Protein AF-A0A7C0YBV2-F1 (afdb_monomer_lite)

Foldseek 3Di:
DDDDDDDPVNVVVVVVVVVVVCVVVVVVVQVVVQLVLLVVQVVLQVQLLVLQLVVCVVPLQWGDQDSVSSPGDAPVVFAGWHWPDIGNFKTKIWHQATPPHPVQPGGWTWIKMWGQDPVPGIDIDIDIPHDPVNDDDD

Sequence (138 aa):
MAQKGFSLLELLIVVTIVGILAAVAIPAYSDFVTRTKLSEIFLLLDKAATAASEYHSIHESGFPSDIGLIQPAGTQRYGPIEVISANQREGSYGIRNLKNFPPPVLNRHLYIRITYDPATGYSKSWDTDLPHKFHPRE

Radius of gyration: 22.93 Å; chains: 1; bounding box: 42×19×88 Å

Structure (mmCIF, N/CA/C/O backbone):
data_AF-A0A7C0YBV2-F1
#
_entry.id   AF-A0A7C0YBV2-F1
#
loop_
_atom_site.group_PDB
_atom_site.id
_atom_site.type_symbol
_atom_site.label_atom_id
_atom_site.label_alt_id
_atom_site.label_comp_id
_atom_site.label_asym_id
_atom_site.label_entity_id
_atom_site.label_seq_id
_atom_site.pdbx_PDB_ins_code
_atom_site.Cartn_x
_atom_site.Cartn_y
_atom_site.Cartn_z
_atom_site.occupancy
_atom_site.B_iso_or_equiv
_atom_site.auth_seq_id
_atom_site.auth_comp_id
_atom_site.auth_asym_id
_atom_site.auth_atom_id
_atom_site.pdbx_PDB_model_num
ATOM 1 N N . MET A 1 1 ? -10.318 9.810 60.312 1.00 48.06 1 MET A N 1
ATOM 2 C CA . MET A 1 1 ? -11.208 10.331 59.249 1.00 48.06 1 MET A CA 1
ATOM 3 C C . MET A 1 1 ? -11.236 9.278 58.155 1.00 48.06 1 MET A C 1
ATOM 5 O O . MET A 1 1 ? -10.180 8.964 57.627 1.00 48.06 1 MET A O 1
ATOM 9 N N . ALA A 1 2 ? -12.375 8.621 57.929 1.00 60.41 2 ALA A N 1
ATOM 10 C CA . ALA A 1 2 ? -12.466 7.517 56.975 1.00 60.41 2 ALA A CA 1
ATOM 11 C C . ALA A 1 2 ? -12.484 8.065 55.541 1.00 60.41 2 ALA A C 1
ATOM 13 O O . ALA A 1 2 ? -13.342 8.880 55.201 1.00 60.41 2 ALA A O 1
ATOM 14 N N . GLN A 1 3 ? -11.528 7.636 54.717 1.00 70.81 3 GLN A N 1
ATOM 15 C CA . GLN A 1 3 ? -11.494 7.950 53.293 1.00 70.81 3 GLN A CA 1
ATOM 16 C C . GLN A 1 3 ? -12.683 7.265 52.612 1.00 70.81 3 GLN A C 1
ATOM 18 O O . GLN A 1 3 ? -12.822 6.043 52.675 1.00 70.81 3 GLN A O 1
ATOM 23 N N . LYS A 1 4 ? -13.562 8.054 51.989 1.00 72.06 4 LYS A N 1
ATOM 24 C CA . LYS A 1 4 ? -14.707 7.549 51.227 1.00 72.06 4 LYS A CA 1
ATOM 25 C C . LYS A 1 4 ? -14.160 6.828 49.986 1.00 72.06 4 LYS A C 1
ATOM 27 O O . LYS A 1 4 ? -13.577 7.466 49.115 1.00 72.06 4 LYS A O 1
ATOM 32 N N . GLY A 1 5 ? -14.258 5.500 49.969 1.00 77.50 5 GLY A N 1
ATOM 33 C CA . GLY A 1 5 ? -13.835 4.671 48.838 1.00 77.50 5 GLY A CA 1
ATOM 34 C C . GLY A 1 5 ? -14.773 4.812 47.636 1.00 77.50 5 GLY A C 1
ATOM 35 O O . GLY A 1 5 ? -15.926 5.212 47.789 1.00 77.50 5 GLY A O 1
ATOM 36 N N . PHE A 1 6 ? -14.263 4.481 46.451 1.00 80.25 6 PHE A N 1
ATOM 37 C CA . PHE A 1 6 ? -15.011 4.470 45.189 1.00 80.25 6 PHE A CA 1
ATOM 38 C C . PHE A 1 6 ? -16.119 3.400 45.218 1.00 80.25 6 PHE A C 1
ATOM 40 O O . PHE A 1 6 ? -15.888 2.293 45.711 1.00 80.25 6 PHE A O 1
ATOM 47 N N . SER A 1 7 ? -17.309 3.697 44.691 1.00 90.69 7 SER A N 1
ATOM 48 C CA . SER A 1 7 ? -18.407 2.727 44.604 1.00 90.69 7 SER A CA 1
ATOM 49 C C . SER A 1 7 ? -18.231 1.783 43.413 1.00 90.69 7 SER A C 1
ATOM 51 O O . SER A 1 7 ? -17.847 2.190 42.316 1.00 90.69 7 SER A O 1
ATOM 53 N N . LEU A 1 8 ? -18.603 0.512 43.590 1.00 90.75 8 LEU A N 1
ATOM 54 C CA . LEU A 1 8 ? -18.668 -0.459 42.489 1.00 90.75 8 LEU A CA 1
ATOM 55 C C . LEU A 1 8 ? -19.641 -0.016 41.388 1.00 90.75 8 LEU A C 1
ATOM 57 O O . LEU A 1 8 ? -19.397 -0.267 40.211 1.00 90.75 8 LEU A O 1
ATOM 61 N N . LEU A 1 9 ? -20.717 0.679 41.766 1.00 90.56 9 LEU A N 1
ATOM 62 C CA . LEU A 1 9 ? -21.690 1.222 40.819 1.00 90.56 9 LEU A CA 1
ATOM 63 C C . LEU A 1 9 ? -21.094 2.358 39.980 1.00 90.56 9 LEU A C 1
ATOM 65 O O . LEU A 1 9 ? -21.331 2.419 38.776 1.00 90.56 9 LEU A O 1
ATOM 69 N N . GLU A 1 10 ? -20.281 3.217 40.599 1.00 91.56 10 GLU A N 1
ATOM 70 C CA . GLU A 1 10 ? -19.580 4.298 39.898 1.00 91.56 10 GLU A CA 1
ATOM 71 C C . GLU A 1 10 ? -18.592 3.718 38.880 1.00 91.56 10 GLU A C 1
ATOM 73 O O . GLU A 1 10 ? -18.553 4.158 37.732 1.00 91.56 10 GLU A O 1
ATOM 78 N N . LEU A 1 11 ? -17.857 2.667 39.254 1.00 90.88 11 LEU A N 1
ATOM 79 C CA . LEU A 1 11 ? -16.914 2.012 38.348 1.00 90.88 11 LEU A CA 1
ATOM 80 C C . LEU A 1 11 ? -17.626 1.327 37.173 1.00 90.88 11 LEU A C 1
ATOM 82 O O . LEU A 1 11 ? -17.172 1.429 36.035 1.00 90.88 11 LEU A O 1
ATOM 86 N N . LEU A 1 12 ? -18.752 0.658 37.427 1.00 93.56 12 LEU A N 1
ATOM 87 C CA . LEU A 1 12 ? -19.485 -0.095 36.408 1.00 93.56 12 LEU A CA 1
ATOM 88 C C . LEU A 1 12 ? -20.043 0.813 35.305 1.00 93.56 12 LEU A C 1
ATOM 90 O O . LEU A 1 12 ? -19.943 0.480 34.122 1.00 93.56 12 LEU A O 1
ATOM 94 N N . ILE A 1 13 ? -20.576 1.981 35.671 1.00 94.25 13 ILE A N 1
ATOM 95 C CA . ILE A 1 13 ? -21.078 2.958 34.695 1.00 94.25 13 ILE A CA 1
ATOM 96 C C . ILE A 1 13 ? -19.919 3.517 33.861 1.00 94.25 13 ILE A C 1
ATOM 98 O O . ILE A 1 13 ? -20.020 3.573 32.635 1.00 94.25 13 ILE A O 1
ATOM 102 N N . VAL A 1 14 ? -18.794 3.864 34.495 1.00 95.12 14 VAL A N 1
ATOM 103 C CA . VAL A 1 14 ? -17.612 4.392 33.793 1.00 95.12 14 VAL A CA 1
ATOM 104 C C . VAL A 1 14 ? -17.064 3.375 32.793 1.00 95.12 14 VAL A C 1
ATOM 106 O O . VAL A 1 14 ? -16.865 3.713 31.627 1.00 95.12 14 VAL A O 1
ATOM 109 N N . VAL A 1 15 ? -16.878 2.119 33.208 1.00 95.06 15 VAL A N 1
ATOM 110 C CA . VAL A 1 15 ? -16.378 1.051 32.325 1.00 95.06 15 VAL A CA 1
ATOM 111 C C . VAL A 1 15 ? -17.336 0.805 31.160 1.00 95.06 15 VAL A C 1
ATOM 113 O O . VAL A 1 15 ? -16.885 0.607 30.034 1.00 95.06 15 VAL A O 1
ATOM 116 N N . THR A 1 16 ? -18.648 0.882 31.394 1.00 96.44 16 THR A N 1
ATOM 117 C CA . THR A 1 16 ? -19.656 0.702 30.339 1.00 96.44 16 THR A CA 1
ATOM 118 C C . THR A 1 16 ? -19.593 1.821 29.298 1.00 96.44 16 THR A C 1
ATOM 120 O O . THR A 1 16 ? -19.543 1.542 28.100 1.00 96.44 16 THR A O 1
ATOM 123 N N . ILE A 1 17 ? -19.542 3.085 29.731 1.00 96.75 17 ILE A N 1
ATOM 124 C CA . ILE A 1 17 ? -19.451 4.235 28.817 1.00 96.75 17 ILE A CA 1
ATOM 125 C C . ILE A 1 17 ? -18.146 4.174 28.012 1.00 96.75 17 ILE A C 1
ATOM 127 O O . ILE A 1 17 ? -18.170 4.312 26.789 1.00 96.75 17 ILE A O 1
ATOM 131 N N . VAL A 1 18 ? -17.014 3.907 28.674 1.00 96.38 18 VAL A N 1
ATOM 132 C CA . VAL A 1 18 ? -15.714 3.744 28.003 1.00 96.38 18 VAL A CA 1
ATOM 133 C C . VAL A 1 18 ? -15.746 2.568 27.023 1.00 96.38 18 VAL A C 1
ATOM 135 O O . VAL A 1 18 ? -15.210 2.691 25.925 1.00 96.38 18 VAL A O 1
ATOM 138 N N . GLY A 1 19 ? -16.417 1.466 27.367 1.00 96.12 19 GLY A N 1
ATOM 139 C CA . GLY A 1 19 ? -16.591 0.310 26.487 1.00 96.12 19 GLY A CA 1
ATOM 140 C C . GLY A 1 19 ? -17.311 0.651 25.179 1.00 96.12 19 GLY A C 1
ATOM 141 O O . GLY A 1 19 ? -16.831 0.289 24.105 1.00 96.12 19 GLY A O 1
ATOM 142 N N . ILE A 1 20 ? -18.416 1.405 25.248 1.00 95.94 20 ILE A N 1
ATOM 143 C CA . ILE A 1 20 ? -19.164 1.850 24.057 1.00 95.94 20 ILE A CA 1
ATOM 144 C C . ILE A 1 20 ? -18.306 2.788 23.198 1.00 95.94 20 ILE A C 1
ATOM 146 O O . ILE A 1 20 ? -18.216 2.607 21.982 1.00 95.94 20 ILE A O 1
ATOM 150 N N . LEU A 1 21 ? -17.643 3.769 23.821 1.00 96.81 21 LEU A N 1
ATOM 151 C CA . LEU A 1 21 ? -16.775 4.707 23.106 1.00 96.81 21 LEU A CA 1
ATOM 152 C C . LEU A 1 21 ? -15.607 3.985 22.421 1.00 96.81 21 LEU A C 1
ATOM 154 O O . LEU A 1 21 ? -15.318 4.253 21.256 1.00 96.81 21 LEU A O 1
ATOM 158 N N . ALA A 1 22 ? -14.967 3.037 23.109 1.00 95.31 22 ALA A N 1
ATOM 159 C CA . ALA A 1 22 ? -13.849 2.266 22.577 1.00 95.31 22 ALA A CA 1
ATOM 160 C C . ALA A 1 22 ? -14.252 1.416 21.362 1.00 95.31 22 ALA A C 1
ATOM 162 O O . ALA A 1 22 ? -13.497 1.355 20.390 1.00 95.31 22 ALA A O 1
ATOM 163 N N . ALA A 1 23 ? -15.449 0.818 21.374 1.00 94.81 23 ALA A N 1
ATOM 164 C CA . ALA A 1 23 ? -15.943 -0.004 20.269 1.00 94.81 23 ALA A CA 1
ATOM 165 C C . ALA A 1 23 ? -16.035 0.769 18.939 1.00 94.81 23 ALA A C 1
ATOM 167 O O . ALA A 1 23 ? -15.757 0.203 17.883 1.00 94.81 23 ALA A O 1
ATOM 168 N N . VAL A 1 24 ? -16.373 2.063 18.983 1.00 93.62 24 VAL A N 1
ATOM 169 C CA . VAL A 1 24 ? -16.437 2.929 17.791 1.00 93.62 24 VAL A CA 1
ATOM 170 C C . VAL A 1 24 ? -15.085 3.588 17.498 1.00 93.62 24 VAL A C 1
ATOM 172 O O . VAL A 1 24 ? -14.664 3.670 16.343 1.00 93.62 24 VAL A O 1
ATOM 175 N N . ALA A 1 25 ? -14.379 4.044 18.534 1.00 92.50 25 ALA A N 1
ATOM 176 C CA . ALA A 1 25 ? -13.140 4.800 18.383 1.00 92.50 25 ALA A CA 1
ATOM 177 C C . ALA A 1 25 ? -11.966 3.945 17.881 1.00 92.50 25 ALA A C 1
ATOM 179 O O . ALA A 1 25 ? -11.176 4.422 17.066 1.00 92.50 25 ALA A O 1
ATOM 180 N N . ILE A 1 26 ? -11.841 2.688 18.325 1.00 91.56 26 ILE A N 1
ATOM 181 C CA . ILE A 1 26 ? -10.699 1.827 17.972 1.00 91.56 26 ILE A CA 1
ATOM 182 C C . ILE A 1 26 ? -10.647 1.528 16.461 1.00 91.56 26 ILE A C 1
ATOM 184 O O . ILE A 1 26 ? -9.594 1.768 15.859 1.00 91.56 26 ILE A O 1
ATOM 188 N N . PRO A 1 27 ? -11.732 1.063 15.803 1.00 90.25 27 PRO A N 1
ATOM 189 C CA . PRO A 1 27 ? -11.725 0.851 14.355 1.00 90.25 27 PRO A CA 1
ATOM 190 C C . PRO A 1 27 ? -11.444 2.139 13.573 1.00 90.25 27 PRO A C 1
ATOM 192 O O . PRO A 1 27 ? -10.630 2.132 12.650 1.00 90.25 27 PRO A O 1
ATOM 195 N N . ALA A 1 28 ? -12.060 3.256 13.976 1.00 90.44 28 ALA A N 1
ATOM 196 C CA . ALA A 1 28 ? -11.891 4.545 13.307 1.00 90.44 28 ALA A CA 1
ATOM 197 C C . ALA A 1 28 ? -10.443 5.062 13.393 1.00 90.44 28 ALA A C 1
ATOM 199 O O . ALA A 1 28 ? -9.867 5.488 12.390 1.00 90.44 28 ALA A O 1
ATOM 200 N N . TYR A 1 29 ? -9.823 4.976 14.572 1.00 91.31 29 TYR A N 1
ATOM 201 C CA . TYR A 1 29 ? -8.425 5.358 14.765 1.00 91.31 29 TYR A CA 1
ATOM 202 C C . TYR A 1 29 ? -7.465 4.445 13.987 1.00 91.31 29 TYR A C 1
ATOM 204 O O . TYR A 1 29 ? -6.503 4.920 13.384 1.00 91.31 29 TYR A O 1
ATOM 212 N N . SER A 1 30 ? -7.743 3.138 13.942 1.00 91.75 30 SER A N 1
ATOM 213 C CA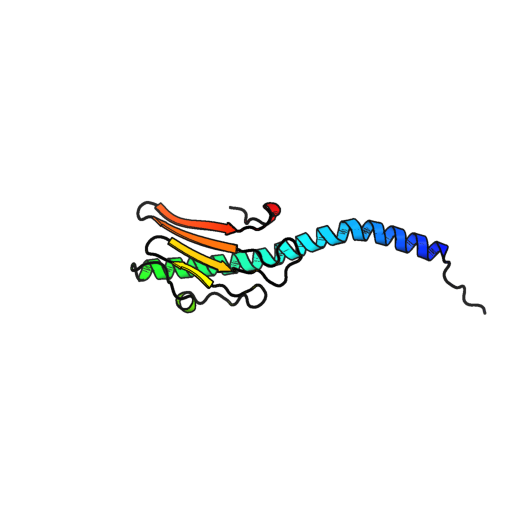 . SER A 1 30 ? -6.948 2.172 13.174 1.00 91.75 30 SER A CA 1
ATOM 214 C C . SER A 1 30 ? -6.947 2.482 11.672 1.00 91.75 30 SER A C 1
ATOM 216 O O . SER A 1 30 ? -5.891 2.477 11.028 1.00 91.75 30 SER A O 1
ATOM 218 N N . ASP A 1 31 ? -8.113 2.825 11.120 1.00 92.00 31 ASP A N 1
ATOM 219 C CA . ASP A 1 31 ? -8.249 3.249 9.727 1.00 92.00 31 ASP A CA 1
ATOM 220 C C . ASP A 1 31 ? -7.476 4.552 9.458 1.00 92.00 31 ASP A C 1
ATOM 222 O O . ASP A 1 31 ? -6.786 4.651 8.442 1.00 92.00 31 ASP A O 1
ATOM 226 N N . PHE A 1 32 ? -7.527 5.528 10.374 1.00 92.25 32 PHE A N 1
ATOM 227 C CA . PHE A 1 32 ? -6.759 6.774 10.259 1.00 92.25 32 PHE A CA 1
ATOM 228 C C . PHE A 1 32 ? -5.248 6.513 10.201 1.00 92.25 32 PHE A C 1
ATOM 230 O O . PHE A 1 32 ? -4.585 6.932 9.251 1.00 92.25 32 PHE A O 1
ATOM 237 N N . VAL A 1 33 ? -4.712 5.746 11.156 1.00 92.69 33 VAL A N 1
ATOM 238 C CA . VAL A 1 33 ? -3.284 5.384 11.195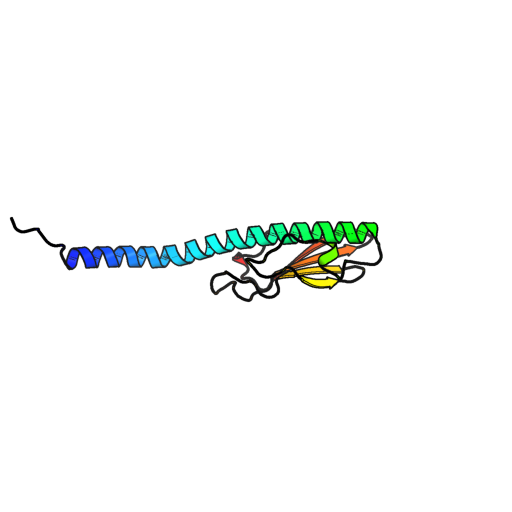 1.00 92.69 33 VAL A CA 1
ATOM 239 C C . VAL A 1 33 ? -2.865 4.636 9.927 1.00 92.69 33 VAL A C 1
ATOM 241 O O . VAL A 1 33 ? -1.771 4.859 9.406 1.00 92.69 33 VAL A O 1
ATOM 244 N N . THR A 1 34 ? -3.728 3.762 9.409 1.00 94.50 34 THR A N 1
ATOM 245 C CA . THR A 1 34 ? -3.478 3.026 8.164 1.00 94.50 34 THR A CA 1
ATOM 246 C C . THR A 1 34 ? -3.347 3.971 6.973 1.00 94.50 34 THR A C 1
ATOM 248 O O . THR A 1 34 ? -2.389 3.849 6.213 1.00 94.50 34 THR A O 1
ATOM 251 N N . ARG A 1 35 ? -4.245 4.956 6.839 1.00 93.19 35 ARG A N 1
ATOM 252 C CA . ARG A 1 35 ? -4.171 5.963 5.766 1.00 93.19 35 ARG A CA 1
ATOM 253 C C . ARG A 1 35 ? -2.886 6.773 5.836 1.00 93.19 35 ARG A C 1
ATOM 255 O O . ARG A 1 35 ? -2.224 6.910 4.817 1.00 93.19 35 ARG A O 1
ATOM 262 N N . THR A 1 36 ? -2.501 7.245 7.022 1.00 92.81 36 THR A N 1
ATOM 263 C CA . THR A 1 36 ? -1.261 8.015 7.199 1.00 92.81 36 THR A CA 1
ATOM 264 C C . THR A 1 36 ? -0.032 7.223 6.753 1.00 92.81 36 THR A C 1
ATOM 266 O O . THR A 1 36 ? 0.813 7.750 6.036 1.00 92.81 36 THR A O 1
ATOM 269 N N . LYS A 1 37 ? 0.049 5.942 7.133 1.00 93.12 37 LYS A N 1
ATOM 270 C CA . LYS A 1 37 ? 1.152 5.056 6.732 1.00 93.12 37 LYS A CA 1
ATOM 271 C C . LYS A 1 37 ? 1.158 4.779 5.228 1.00 93.12 37 LYS A C 1
ATOM 273 O O . LYS A 1 37 ? 2.214 4.812 4.611 1.00 93.12 37 LYS A O 1
ATOM 278 N N . LEU A 1 38 ? -0.005 4.524 4.625 1.00 93.31 38 LEU A N 1
ATOM 279 C CA . LEU A 1 38 ? -0.103 4.293 3.181 1.00 93.31 38 LEU A CA 1
ATOM 280 C C . LEU A 1 38 ? 0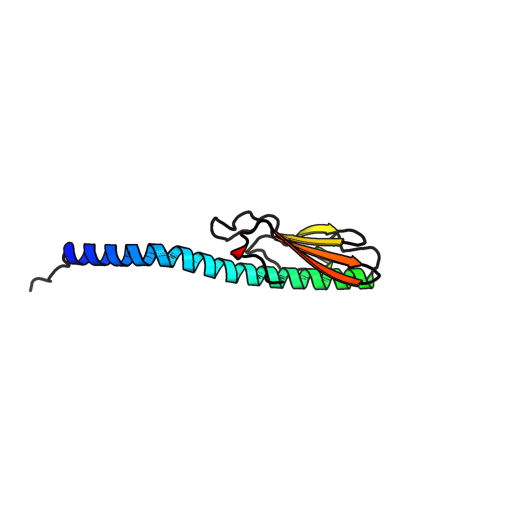.258 5.543 2.373 1.00 93.31 38 LEU A C 1
ATOM 282 O O . LEU A 1 38 ? 0.961 5.418 1.379 1.00 93.31 38 LEU A O 1
ATOM 286 N N . SER A 1 39 ? -0.130 6.741 2.820 1.00 92.56 39 SER A N 1
ATOM 287 C CA . SER A 1 39 ? 0.275 8.000 2.177 1.00 92.56 39 SER A CA 1
ATOM 288 C C . SER A 1 39 ? 1.794 8.176 2.123 1.00 92.56 39 SER A C 1
ATOM 290 O O . SER A 1 39 ? 2.314 8.670 1.126 1.00 92.56 39 SER A O 1
ATOM 292 N N . GLU A 1 40 ? 2.511 7.740 3.160 1.00 92.12 40 GLU A N 1
ATOM 293 C CA . GLU A 1 40 ? 3.977 7.731 3.161 1.00 92.12 40 GLU A CA 1
ATOM 294 C C . GLU A 1 40 ? 4.526 6.776 2.092 1.00 92.12 40 GLU A C 1
ATOM 296 O O . GLU A 1 40 ? 5.415 7.147 1.330 1.00 92.12 40 GLU A O 1
ATOM 301 N N . ILE A 1 41 ? 3.961 5.570 1.984 1.00 93.12 41 ILE A N 1
ATOM 302 C CA . ILE A 1 41 ? 4.386 4.580 0.986 1.00 93.12 41 ILE A CA 1
ATOM 303 C C . ILE A 1 41 ? 4.084 5.057 -0.433 1.00 93.12 41 ILE A C 1
ATOM 305 O O . ILE A 1 41 ? 4.957 4.952 -1.288 1.00 93.12 41 ILE A O 1
ATOM 309 N N . PHE A 1 42 ? 2.897 5.611 -0.689 1.00 92.56 42 PHE A N 1
ATOM 310 C CA . PHE A 1 42 ? 2.543 6.136 -2.008 1.00 92.56 42 PHE A CA 1
ATOM 311 C C . PHE A 1 42 ? 3.541 7.201 -2.461 1.00 92.56 42 PHE A C 1
ATOM 313 O O . PHE A 1 42 ? 4.066 7.103 -3.564 1.00 92.56 42 PHE A O 1
ATOM 320 N N . LEU A 1 43 ? 3.910 8.135 -1.578 1.00 92.00 43 LEU A N 1
ATOM 321 C CA . LEU A 1 43 ? 4.925 9.146 -1.878 1.00 92.00 43 LEU A CA 1
ATOM 322 C C . LEU A 1 43 ? 6.293 8.529 -2.216 1.00 92.00 43 LEU A C 1
ATOM 324 O O . LEU A 1 43 ? 7.004 9.025 -3.089 1.00 92.00 43 LEU A O 1
ATOM 328 N N . LEU A 1 44 ? 6.690 7.465 -1.517 1.00 92.31 44 LEU A N 1
ATOM 329 C CA . LEU A 1 44 ? 7.961 6.776 -1.760 1.00 92.31 44 LEU A CA 1
ATOM 330 C C . LEU A 1 44 ? 7.946 6.001 -3.084 1.00 92.31 44 LEU A C 1
ATOM 332 O O . LEU A 1 44 ? 8.929 6.039 -3.823 1.00 92.31 44 LEU A O 1
ATOM 336 N N . LEU A 1 45 ? 6.827 5.352 -3.410 1.00 93.00 45 LEU A N 1
ATOM 337 C CA . LEU A 1 45 ? 6.636 4.658 -4.682 1.00 93.00 45 LEU A CA 1
ATOM 338 C C . LEU A 1 45 ? 6.544 5.633 -5.856 1.00 93.00 45 LEU A C 1
ATOM 340 O O . LEU A 1 45 ? 7.122 5.361 -6.903 1.00 93.00 45 LEU A O 1
ATOM 344 N N . ASP A 1 46 ? 5.924 6.797 -5.677 1.00 93.31 46 ASP A N 1
ATOM 345 C CA . ASP A 1 46 ? 5.906 7.844 -6.698 1.00 93.31 46 ASP A CA 1
ATOM 346 C C . ASP A 1 46 ? 7.306 8.359 -7.020 1.00 93.31 46 ASP A C 1
ATOM 348 O O . ASP A 1 46 ? 7.638 8.546 -8.192 1.00 93.31 46 ASP A O 1
ATOM 352 N N . LYS A 1 47 ? 8.153 8.534 -5.999 1.00 92.81 47 LYS A N 1
ATOM 353 C CA . LYS A 1 47 ? 9.567 8.881 -6.191 1.00 92.81 47 LYS A CA 1
ATOM 354 C C . LYS A 1 47 ? 10.319 7.785 -6.941 1.00 92.81 47 LYS A C 1
ATOM 356 O O . LYS A 1 47 ? 11.053 8.097 -7.874 1.00 92.81 47 LYS A O 1
ATOM 361 N N . ALA A 1 48 ? 10.108 6.521 -6.570 1.00 93.50 48 ALA A N 1
ATOM 362 C CA . ALA A 1 48 ? 10.705 5.384 -7.268 1.00 93.50 48 ALA A CA 1
ATOM 363 C C . ALA A 1 48 ? 10.259 5.328 -8.739 1.00 93.50 48 ALA A C 1
ATOM 365 O O . ALA A 1 48 ? 11.077 5.099 -9.624 1.00 93.50 48 ALA A O 1
ATOM 366 N N . ALA A 1 49 ? 8.981 5.602 -9.009 1.00 93.62 49 ALA A N 1
ATOM 367 C CA . ALA A 1 49 ? 8.438 5.635 -10.359 1.00 93.62 49 ALA A CA 1
ATOM 368 C C . ALA A 1 49 ? 9.019 6.769 -11.205 1.00 93.62 49 ALA A C 1
ATOM 370 O O . ALA A 1 49 ? 9.345 6.555 -12.370 1.00 93.62 49 ALA A O 1
ATOM 371 N N . THR A 1 50 ? 9.185 7.957 -10.621 1.00 94.31 50 THR A N 1
ATOM 372 C CA . THR A 1 50 ? 9.850 9.077 -11.294 1.00 94.31 50 THR A CA 1
ATOM 373 C C . THR A 1 50 ? 11.302 8.726 -11.624 1.00 94.31 50 THR A C 1
ATOM 375 O O . THR A 1 50 ? 11.683 8.806 -12.790 1.00 94.31 50 THR A O 1
ATOM 378 N N . ALA A 1 51 ? 12.075 8.212 -10.662 1.00 94.06 51 ALA A N 1
ATOM 379 C CA . ALA A 1 51 ? 13.457 7.783 -10.896 1.00 94.06 51 ALA A CA 1
ATOM 380 C C . ALA A 1 51 ? 13.564 6.676 -11.964 1.00 94.06 51 ALA A C 1
ATOM 382 O O . ALA A 1 51 ? 14.453 6.706 -12.813 1.00 94.06 51 ALA A O 1
ATOM 383 N N . ALA A 1 52 ? 12.628 5.721 -11.978 1.00 94.88 52 ALA A N 1
ATOM 384 C CA . ALA A 1 52 ? 12.573 4.683 -13.004 1.00 94.88 52 ALA A CA 1
ATOM 385 C C . ALA A 1 52 ? 12.260 5.250 -14.400 1.00 94.88 52 ALA A C 1
ATOM 387 O O . ALA A 1 52 ? 12.864 4.818 -15.381 1.00 94.88 52 ALA A O 1
ATOM 388 N N . SER A 1 53 ? 11.356 6.232 -14.499 1.00 94.75 53 SER A N 1
ATOM 389 C CA . SER A 1 53 ? 11.043 6.904 -15.769 1.00 94.75 53 SER A CA 1
ATOM 390 C C . SER A 1 53 ? 12.199 7.765 -16.287 1.00 94.75 53 SER A C 1
ATOM 392 O O . SER A 1 53 ? 12.464 7.786 -17.489 1.00 94.75 53 SER A O 1
ATOM 394 N N . GLU A 1 54 ? 12.938 8.424 -15.393 1.00 93.56 54 GLU A N 1
ATOM 395 C CA . GLU A 1 54 ? 14.154 9.165 -15.737 1.00 93.56 54 GLU A CA 1
ATOM 396 C C . GLU A 1 54 ? 15.233 8.211 -16.254 1.00 93.56 54 GLU A C 1
ATOM 398 O O . GLU A 1 54 ? 15.788 8.434 -17.329 1.00 93.56 54 GLU A O 1
ATOM 403 N N . TYR A 1 55 ? 15.468 7.099 -15.547 1.00 94.56 55 TYR A N 1
ATOM 404 C CA . TYR A 1 55 ? 16.409 6.068 -15.982 1.00 94.56 55 TYR A CA 1
ATOM 405 C C . TYR A 1 55 ? 16.068 5.546 -17.381 1.00 94.56 55 TYR A C 1
ATOM 407 O O . TYR A 1 55 ? 16.948 5.494 -18.244 1.00 94.56 55 TYR A O 1
ATOM 415 N N . HIS A 1 56 ? 14.797 5.194 -17.608 1.00 95.19 56 HIS A N 1
ATOM 416 C CA . HIS A 1 56 ? 14.314 4.704 -18.897 1.00 95.19 56 HIS A CA 1
ATOM 417 C C . HIS A 1 56 ? 14.539 5.734 -20.014 1.00 95.19 56 HIS A C 1
ATOM 419 O O . HIS A 1 56 ? 15.031 5.379 -21.082 1.00 95.19 56 HIS A O 1
ATOM 425 N N . SER A 1 57 ? 14.253 7.014 -19.747 1.00 92.75 57 SER A N 1
ATOM 426 C CA . SER A 1 57 ? 14.416 8.106 -20.720 1.00 92.75 57 SER A CA 1
ATOM 427 C C . SER A 1 57 ? 15.871 8.348 -21.131 1.00 92.75 57 SER A C 1
ATOM 429 O O . SER A 1 57 ? 16.112 8.867 -22.212 1.00 92.75 57 SER A O 1
ATOM 431 N N . ILE A 1 58 ? 16.837 8.016 -20.268 1.00 92.62 58 ILE A N 1
ATOM 432 C CA . ILE A 1 58 ? 18.268 8.225 -20.534 1.00 92.62 58 ILE A CA 1
ATOM 433 C C . ILE A 1 58 ? 18.891 7.020 -21.249 1.00 92.62 58 ILE A C 1
ATOM 435 O O . ILE A 1 58 ? 19.768 7.198 -22.090 1.00 92.62 58 ILE A O 1
ATOM 439 N N . HIS A 1 59 ? 18.485 5.797 -20.893 1.00 89.38 59 HIS A N 1
ATOM 440 C CA . HIS A 1 59 ? 19.160 4.579 -21.353 1.00 89.38 59 HIS A CA 1
ATOM 441 C C . HIS A 1 59 ? 18.455 3.879 -22.516 1.00 89.38 59 HIS A C 1
ATOM 443 O O . HIS A 1 59 ? 19.118 3.127 -23.226 1.00 89.38 59 HIS A O 1
ATOM 449 N N . GLU A 1 60 ? 17.139 4.066 -22.680 1.00 81.88 60 GLU A N 1
ATOM 450 C CA . GLU A 1 60 ? 16.286 3.478 -23.735 1.00 81.88 60 GLU A CA 1
ATOM 451 C C . GLU A 1 60 ? 16.344 1.936 -23.876 1.00 81.88 60 GLU A C 1
ATOM 453 O O . GLU A 1 60 ? 15.647 1.346 -24.698 1.00 81.88 60 GLU A O 1
ATOM 458 N N . SER A 1 61 ? 17.132 1.245 -23.047 1.00 85.06 61 SER A N 1
ATOM 459 C CA . SER A 1 61 ? 17.279 -0.215 -23.013 1.00 85.06 61 SER A CA 1
ATOM 460 C C . SER A 1 61 ? 16.157 -0.910 -22.235 1.00 85.06 61 SER A C 1
ATOM 462 O O . SER A 1 61 ? 16.022 -2.135 -22.297 1.00 85.06 61 SER A O 1
ATOM 464 N N . GLY A 1 62 ? 15.338 -0.122 -21.538 1.00 91.38 62 GLY A N 1
ATOM 465 C CA . GLY A 1 62 ? 14.182 -0.545 -20.767 1.00 91.38 62 GLY A CA 1
ATOM 466 C C . GLY A 1 62 ? 14.198 -0.037 -19.333 1.00 91.38 62 GLY A C 1
ATOM 467 O O . GLY A 1 62 ? 15.088 0.700 -18.905 1.00 91.38 62 GLY A O 1
ATOM 468 N N . PHE A 1 63 ? 13.151 -0.391 -18.595 1.00 95.62 63 PHE A N 1
ATOM 469 C CA . PHE A 1 63 ? 13.023 -0.025 -17.194 1.00 95.62 63 PHE A CA 1
ATOM 470 C C . PHE A 1 63 ? 14.092 -0.746 -16.357 1.00 95.62 63 PHE A C 1
ATOM 472 O O . PHE A 1 63 ? 14.444 -1.891 -16.657 1.00 95.62 63 PHE A O 1
ATOM 479 N N . PRO A 1 64 ? 14.615 -0.106 -15.297 1.00 94.94 64 PRO A N 1
ATOM 480 C CA . PRO A 1 64 ? 15.684 -0.684 -14.496 1.00 94.94 64 PRO A CA 1
ATOM 481 C C . PRO A 1 64 ? 15.205 -1.954 -13.785 1.00 94.94 64 PRO A C 1
ATOM 483 O O . PRO A 1 64 ? 14.224 -1.930 -13.036 1.00 94.94 64 PRO A O 1
ATOM 486 N N . SER A 1 65 ? 15.919 -3.060 -14.010 1.00 93.81 65 SER A N 1
ATOM 487 C CA . SER A 1 65 ? 15.674 -4.357 -13.364 1.00 93.81 65 SER A CA 1
ATOM 488 C C . SER A 1 65 ? 16.409 -4.525 -12.032 1.00 93.81 65 SER A C 1
ATOM 490 O O . SER A 1 65 ? 16.130 -5.465 -11.292 1.00 93.81 65 SER A O 1
ATOM 492 N N . ASP A 1 66 ? 17.343 -3.624 -11.725 1.00 92.00 66 ASP A N 1
ATOM 493 C CA . ASP A 1 66 ? 18.025 -3.536 -10.437 1.00 92.00 66 ASP A CA 1
ATOM 494 C C . ASP A 1 66 ? 17.493 -2.328 -9.656 1.00 92.00 66 ASP A C 1
ATOM 496 O O . ASP A 1 66 ? 17.509 -1.192 -10.137 1.00 92.00 66 ASP A O 1
ATOM 500 N N . ILE A 1 67 ? 17.034 -2.578 -8.428 1.00 90.25 67 ILE A N 1
ATOM 501 C CA . ILE A 1 67 ? 16.495 -1.545 -7.544 1.00 90.25 67 ILE A CA 1
ATOM 502 C C . ILE A 1 67 ? 17.555 -0.512 -7.135 1.00 90.25 67 ILE A C 1
ATOM 504 O O . ILE A 1 67 ? 17.221 0.643 -6.865 1.00 90.25 67 ILE A O 1
ATOM 508 N N . GLY A 1 68 ? 18.836 -0.896 -7.133 1.00 89.81 68 GLY A N 1
ATOM 509 C CA . GLY A 1 68 ? 19.948 -0.003 -6.814 1.00 89.81 68 GLY A CA 1
ATOM 510 C C . GLY A 1 68 ? 20.086 1.169 -7.787 1.00 89.81 68 GLY A C 1
ATOM 511 O O . GLY A 1 68 ? 20.621 2.209 -7.412 1.00 89.81 68 GLY A O 1
ATOM 512 N N . LEU A 1 69 ? 19.552 1.045 -9.006 1.00 89.00 69 LEU A N 1
ATOM 513 C CA . LEU A 1 69 ? 19.636 2.078 -10.042 1.00 89.00 69 LEU A CA 1
ATOM 514 C C . LEU A 1 69 ? 18.638 3.224 -9.841 1.00 89.00 69 LEU A C 1
ATOM 516 O O . LEU A 1 69 ? 18.885 4.327 -10.319 1.00 89.00 69 LEU A O 1
ATOM 520 N N . ILE A 1 70 ? 17.542 2.984 -9.114 1.00 88.12 70 ILE A N 1
ATOM 521 C CA . ILE A 1 70 ? 16.520 4.004 -8.815 1.00 88.12 70 ILE A CA 1
ATOM 522 C C . ILE A 1 70 ? 16.576 4.503 -7.367 1.00 88.12 70 ILE A C 1
ATOM 524 O O . ILE A 1 70 ? 15.822 5.405 -7.011 1.00 88.12 70 ILE A O 1
ATOM 528 N N . GLN A 1 71 ? 17.464 3.922 -6.546 1.00 84.38 71 GLN A N 1
ATOM 529 C CA . GLN A 1 71 ? 17.761 4.304 -5.155 1.00 84.38 71 GLN A CA 1
ATOM 530 C C . GLN A 1 71 ? 16.517 4.753 -4.368 1.00 84.38 71 GLN A C 1
ATOM 532 O O . GLN A 1 71 ? 16.462 5.882 -3.866 1.00 84.38 71 GLN A O 1
ATOM 537 N N . PRO A 1 72 ? 15.481 3.902 -4.263 1.00 77.75 72 PRO A N 1
ATOM 538 C CA . PRO A 1 72 ? 14.259 4.309 -3.601 1.00 77.75 72 PRO A CA 1
ATOM 539 C C . PRO A 1 72 ? 14.556 4.537 -2.117 1.00 77.75 72 PRO A C 1
ATOM 541 O O . PRO A 1 72 ? 15.267 3.758 -1.476 1.00 77.75 72 PRO A O 1
ATOM 544 N N . ALA A 1 73 ? 14.010 5.614 -1.553 1.00 74.75 73 ALA A N 1
ATOM 545 C CA . ALA A 1 73 ? 14.158 5.878 -0.129 1.00 74.75 73 ALA A CA 1
ATOM 546 C C . ALA A 1 73 ? 13.610 4.688 0.683 1.00 74.75 73 ALA A C 1
ATOM 548 O O . ALA A 1 73 ? 12.523 4.172 0.417 1.00 74.75 73 ALA A O 1
ATOM 549 N N . GLY A 1 74 ? 14.404 4.223 1.651 1.00 67.81 74 GLY A N 1
ATOM 550 C CA . GLY A 1 74 ? 14.163 2.962 2.341 1.00 67.81 74 GLY A CA 1
ATOM 551 C C . GLY A 1 74 ? 12.850 2.940 3.122 1.00 67.81 74 GLY A C 1
ATOM 552 O O . GLY A 1 74 ? 12.631 3.727 4.036 1.00 67.81 74 GLY A O 1
ATOM 553 N N . THR A 1 75 ? 12.016 1.951 2.832 1.00 67.56 75 THR A N 1
ATOM 554 C CA . THR A 1 75 ? 10.749 1.657 3.513 1.00 67.56 75 THR A CA 1
ATOM 555 C C . THR A 1 75 ? 10.917 0.565 4.572 1.00 67.56 75 THR A C 1
ATOM 557 O O . THR A 1 75 ? 10.018 -0.249 4.768 1.00 67.56 75 THR A O 1
ATOM 560 N N . GLN A 1 76 ? 12.052 0.497 5.284 1.00 77.44 76 GLN A N 1
ATOM 561 C CA . GLN A 1 76 ? 12.334 -0.598 6.241 1.00 77.44 76 GLN A CA 1
ATOM 562 C C . GLN A 1 76 ? 11.203 -0.808 7.266 1.00 77.44 76 GLN A C 1
ATOM 564 O O . GLN A 1 76 ? 10.962 -1.923 7.724 1.00 77.44 76 GLN A O 1
ATOM 569 N N . ARG A 1 77 ? 10.456 0.261 7.564 1.00 88.06 77 ARG A N 1
ATOM 570 C CA . ARG A 1 77 ? 9.259 0.236 8.404 1.00 88.06 77 ARG A CA 1
ATOM 571 C C . ARG A 1 77 ? 8.079 -0.533 7.797 1.00 88.06 77 ARG A C 1
ATOM 573 O O . ARG A 1 77 ? 7.321 -1.121 8.555 1.00 88.06 77 ARG A O 1
ATOM 580 N N . TYR A 1 78 ? 7.894 -0.534 6.482 1.00 91.69 78 TYR A N 1
ATOM 581 C CA . TYR A 1 78 ? 6.727 -1.121 5.812 1.00 91.69 78 TYR A CA 1
ATOM 582 C C . TYR A 1 78 ? 7.060 -2.338 4.942 1.00 91.69 78 TYR A C 1
ATOM 584 O O . TYR A 1 78 ? 6.147 -3.022 4.497 1.00 91.69 78 TYR A O 1
ATOM 592 N N . GLY A 1 79 ? 8.343 -2.652 4.763 1.00 91.06 79 GLY A N 1
ATOM 593 C CA . GLY A 1 79 ? 8.847 -3.695 3.863 1.00 91.06 79 GLY A CA 1
ATOM 594 C C . GLY A 1 79 ? 9.646 -3.066 2.720 1.00 91.06 79 GLY A C 1
ATOM 595 O O . GLY A 1 79 ? 9.338 -1.939 2.356 1.00 91.06 79 GLY A O 1
ATOM 596 N N . PRO A 1 80 ? 10.689 -3.723 2.186 1.00 91.25 80 PRO A N 1
ATOM 597 C CA . PRO A 1 80 ? 11.551 -3.135 1.160 1.00 91.25 80 PRO A CA 1
ATOM 598 C C . PRO A 1 80 ? 10.780 -2.856 -0.136 1.00 91.25 80 PRO A C 1
ATOM 600 O O . PRO A 1 80 ? 9.875 -3.609 -0.495 1.00 91.25 80 PRO A O 1
ATOM 603 N N . ILE A 1 81 ? 11.155 -1.779 -0.830 1.00 91.69 81 ILE A N 1
ATOM 604 C CA . ILE A 1 81 ? 10.756 -1.571 -2.223 1.00 91.69 81 ILE A CA 1
ATOM 605 C C . ILE A 1 81 ? 11.629 -2.483 -3.082 1.00 91.69 81 ILE A C 1
ATOM 607 O O . ILE A 1 81 ? 12.853 -2.469 -2.967 1.00 91.69 81 ILE A O 1
ATOM 611 N N . GLU A 1 82 ? 10.988 -3.271 -3.931 1.00 92.00 82 GLU A N 1
ATOM 612 C CA . GLU A 1 82 ? 11.613 -4.261 -4.797 1.00 92.00 82 GLU A CA 1
ATOM 613 C C . GLU A 1 82 ? 11.170 -4.052 -6.246 1.00 92.00 82 GLU A C 1
ATOM 615 O O . GLU A 1 82 ? 10.112 -3.474 -6.518 1.00 92.00 82 GLU A O 1
ATOM 620 N N . VAL A 1 83 ? 11.966 -4.572 -7.181 1.00 94.56 83 VAL A N 1
ATOM 621 C CA . VAL A 1 83 ? 11.539 -4.715 -8.574 1.00 94.56 83 VAL A CA 1
ATOM 622 C C . VAL A 1 83 ? 10.595 -5.913 -8.665 1.00 94.56 83 VAL A C 1
ATOM 624 O O . VAL A 1 83 ? 10.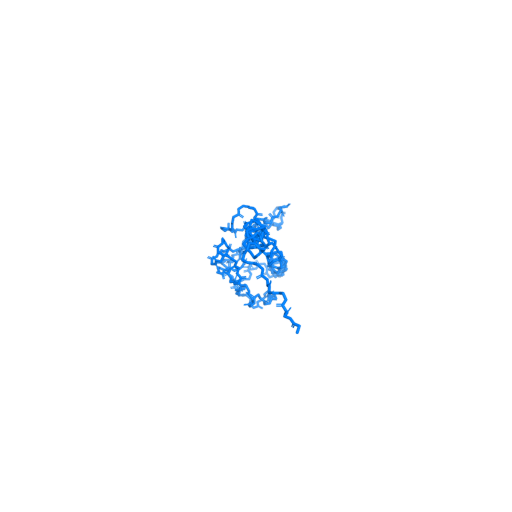941 -7.034 -8.283 1.00 94.56 83 VAL A O 1
ATOM 627 N N . ILE A 1 84 ? 9.381 -5.672 -9.152 1.00 95.00 84 ILE A N 1
ATOM 628 C CA . ILE A 1 84 ? 8.372 -6.712 -9.370 1.00 95.00 84 ILE A CA 1
ATOM 629 C C . ILE A 1 84 ? 8.505 -7.280 -10.776 1.00 95.00 84 ILE A C 1
ATOM 631 O O . ILE A 1 84 ? 8.541 -8.498 -10.942 1.00 95.00 84 ILE A O 1
ATOM 635 N N . SER A 1 85 ? 8.605 -6.393 -11.764 1.00 95.19 85 SER A N 1
ATOM 636 C CA . SER A 1 85 ? 8.879 -6.717 -13.161 1.00 95.19 85 SER A CA 1
ATOM 637 C C . SER A 1 85 ? 9.459 -5.486 -13.850 1.00 95.19 85 SER A C 1
ATOM 639 O O . SER A 1 85 ? 9.067 -4.370 -13.525 1.00 95.19 85 SER A O 1
ATOM 641 N N . ALA A 1 86 ? 10.384 -5.669 -14.784 1.00 95.81 86 ALA A N 1
ATOM 642 C CA . ALA A 1 86 ? 10.936 -4.584 -15.583 1.00 95.81 86 ALA A CA 1
ATOM 643 C C . ALA A 1 86 ? 11.236 -5.097 -16.993 1.00 95.81 86 ALA A C 1
ATOM 645 O O . ALA A 1 86 ? 11.853 -6.148 -17.164 1.00 95.81 86 ALA A O 1
ATOM 646 N N . ASN A 1 87 ? 10.761 -4.371 -17.997 1.00 94.62 87 ASN A N 1
ATOM 647 C CA . ASN A 1 87 ? 10.989 -4.644 -19.409 1.00 94.62 87 ASN A CA 1
ATOM 648 C C . ASN A 1 87 ? 11.120 -3.318 -20.185 1.00 94.62 87 ASN A C 1
ATOM 650 O O . ASN A 1 87 ? 11.222 -2.250 -19.590 1.00 94.62 87 ASN A O 1
ATOM 654 N N . GLN A 1 88 ? 11.142 -3.367 -21.518 1.00 92.69 88 GLN A N 1
ATOM 655 C CA . GLN A 1 88 ? 11.324 -2.174 -22.355 1.00 92.69 88 GLN A CA 1
ATOM 656 C C . GLN A 1 88 ? 10.159 -1.179 -22.341 1.00 92.69 88 GLN A C 1
ATOM 658 O O . GLN A 1 88 ? 10.350 -0.025 -22.686 1.00 92.69 88 GLN A O 1
ATOM 663 N N . ARG A 1 89 ? 8.945 -1.615 -22.004 1.00 93.00 89 ARG A N 1
ATOM 664 C CA . ARG A 1 89 ? 7.740 -0.774 -22.025 1.00 93.00 89 ARG A CA 1
ATOM 665 C C . ARG A 1 89 ? 7.085 -0.636 -20.666 1.00 93.00 89 ARG A C 1
ATOM 667 O O . ARG A 1 89 ? 6.284 0.268 -20.491 1.00 93.00 89 ARG A O 1
ATOM 674 N N . GLU A 1 90 ? 7.404 -1.497 -19.709 1.00 95.31 90 GLU A N 1
ATOM 675 C CA . GLU A 1 90 ? 6.782 -1.497 -18.392 1.00 95.31 90 GLU A CA 1
ATOM 676 C C . GLU A 1 90 ? 7.802 -1.744 -17.282 1.00 95.31 90 GLU A C 1
ATOM 678 O O . GLU A 1 90 ? 8.640 -2.643 -17.372 1.00 95.31 90 GLU A O 1
ATOM 683 N N . GLY A 1 91 ? 7.685 -0.974 -16.204 1.00 96.12 91 GLY A N 1
ATOM 684 C CA . GLY A 1 91 ? 8.403 -1.170 -14.951 1.00 96.12 91 GLY A CA 1
ATOM 685 C C . GLY A 1 91 ? 7.421 -1.195 -13.789 1.00 96.12 91 GLY A C 1
ATOM 686 O O . GLY A 1 91 ? 6.586 -0.306 -13.658 1.00 96.12 91 GLY A O 1
ATOM 687 N N . SER A 1 92 ? 7.497 -2.208 -12.936 1.00 95.62 92 SER A N 1
ATOM 688 C CA . SER A 1 92 ? 6.668 -2.347 -11.745 1.00 95.62 92 SER A CA 1
ATOM 689 C C . SER A 1 92 ? 7.541 -2.484 -10.508 1.00 95.62 92 SER A C 1
ATOM 691 O O . SER A 1 92 ? 8.397 -3.368 -10.427 1.00 95.62 92 SER A O 1
ATOM 693 N N . TYR A 1 93 ? 7.301 -1.604 -9.540 1.00 94.75 93 TYR A N 1
ATOM 694 C CA . TYR A 1 93 ? 8.094 -1.466 -8.325 1.00 94.75 93 TYR A CA 1
ATOM 695 C C . TYR A 1 93 ? 7.174 -1.394 -7.117 1.00 94.75 93 TYR A C 1
ATOM 697 O O . TYR A 1 93 ? 6.122 -0.758 -7.168 1.00 94.75 93 TYR A O 1
ATOM 705 N N . GLY A 1 94 ? 7.566 -2.005 -6.006 1.00 94.31 94 GLY A N 1
ATOM 706 C CA . GLY A 1 94 ? 6.854 -1.792 -4.754 1.00 94.31 94 GLY A CA 1
ATOM 707 C C . GLY A 1 94 ? 7.110 -2.829 -3.685 1.00 94.31 94 GLY A C 1
ATOM 708 O O . GLY A 1 94 ? 8.156 -3.467 -3.665 1.00 94.31 94 GLY A O 1
ATOM 709 N N . ILE A 1 95 ? 6.161 -2.953 -2.761 1.00 94.06 95 ILE A N 1
ATOM 710 C CA . ILE A 1 95 ? 6.307 -3.758 -1.549 1.00 94.06 95 ILE A CA 1
ATOM 711 C C . ILE A 1 95 ? 5.413 -4.990 -1.666 1.00 94.06 95 ILE A C 1
ATOM 713 O O . ILE A 1 95 ? 4.194 -4.871 -1.785 1.00 94.06 95 ILE A O 1
ATOM 717 N N . ARG A 1 96 ? 6.007 -6.190 -1.615 1.00 92.44 96 ARG A N 1
ATOM 718 C CA . ARG A 1 96 ? 5.253 -7.456 -1.714 1.00 92.44 96 ARG A CA 1
ATOM 719 C C . ARG A 1 96 ? 4.500 -7.815 -0.443 1.00 92.44 96 ARG A C 1
ATOM 721 O O . ARG A 1 96 ? 3.414 -8.363 -0.520 1.00 92.44 96 ARG A O 1
ATOM 728 N N . ASN A 1 97 ? 5.104 -7.535 0.708 1.00 93.69 97 ASN A N 1
ATOM 729 C CA . ASN A 1 97 ? 4.565 -7.893 2.012 1.00 93.69 97 ASN A CA 1
ATOM 730 C C . ASN A 1 97 ? 4.606 -6.672 2.922 1.00 93.69 97 ASN A C 1
ATOM 732 O O . ASN A 1 97 ? 5.627 -6.407 3.565 1.00 93.69 97 ASN A O 1
ATOM 736 N N . LEU A 1 98 ? 3.499 -5.932 2.965 1.00 93.44 98 LEU A N 1
ATOM 737 C CA . LEU A 1 98 ? 3.354 -4.777 3.840 1.00 93.44 98 LEU A CA 1
ATOM 738 C C . LEU A 1 98 ? 3.442 -5.198 5.313 1.00 93.44 98 LEU A C 1
ATOM 740 O O . LEU A 1 98 ? 2.713 -6.076 5.776 1.00 93.44 98 LEU A O 1
ATOM 744 N N . LYS A 1 99 ? 4.329 -4.543 6.063 1.00 93.38 99 LYS A N 1
ATOM 745 C CA . LYS A 1 99 ? 4.577 -4.764 7.497 1.00 93.38 99 LYS A CA 1
ATOM 746 C C . LYS A 1 99 ? 4.145 -3.558 8.323 1.00 93.38 99 LYS A C 1
ATOM 748 O O . LYS A 1 99 ? 4.014 -2.452 7.811 1.00 93.38 99 LYS A O 1
ATOM 753 N N . ASN A 1 100 ? 3.970 -3.760 9.629 1.00 92.69 100 ASN A N 1
ATOM 754 C CA . ASN A 1 100 ? 3.597 -2.708 10.584 1.00 92.69 100 ASN A CA 1
ATOM 755 C C . ASN A 1 100 ? 2.230 -2.055 10.308 1.00 92.69 100 ASN A C 1
ATOM 757 O O . ASN A 1 100 ? 2.027 -0.868 10.586 1.00 92.69 100 ASN A O 1
ATOM 761 N N . PHE A 1 101 ? 1.268 -2.846 9.834 1.00 92.81 101 PHE A N 1
ATOM 762 C CA . PHE A 1 101 ? -0.126 -2.457 9.626 1.00 92.81 101 PHE A CA 1
ATOM 763 C C . PHE A 1 101 ? -1.086 -3.282 10.491 1.00 92.81 101 PHE A C 1
ATOM 765 O O . PHE A 1 101 ? -0.740 -4.395 10.891 1.00 92.81 101 PHE A O 1
ATOM 772 N N . PRO A 1 102 ? -2.293 -2.764 10.786 1.00 89.69 102 PRO A N 1
ATOM 773 C CA . PRO A 1 102 ? -3.342 -3.570 11.391 1.00 89.69 102 PRO A CA 1
ATOM 774 C C . PRO A 1 102 ? -3.844 -4.676 10.429 1.00 89.69 102 PRO A C 1
ATOM 776 O O . PRO A 1 102 ? -3.624 -4.590 9.214 1.00 89.69 102 PRO A O 1
ATOM 779 N N . PRO A 1 103 ? -4.568 -5.691 10.946 1.00 82.25 103 PRO A N 1
ATOM 780 C CA . PRO A 1 103 ? -4.935 -6.912 10.217 1.00 82.25 103 PRO A CA 1
ATOM 781 C C . PRO A 1 103 ? -5.717 -6.830 8.885 1.00 82.25 103 PRO A C 1
ATOM 783 O O . PRO A 1 103 ? -5.740 -7.856 8.213 1.00 82.25 103 PRO A O 1
ATOM 786 N N . PRO A 1 104 ? -6.311 -5.714 8.404 1.00 84.88 104 PRO A N 1
ATOM 787 C CA . PRO A 1 104 ? -6.791 -5.687 7.015 1.00 84.88 104 PRO A CA 1
ATOM 788 C C . PRO A 1 104 ? -5.699 -5.403 5.967 1.00 84.88 104 PRO A C 1
ATOM 790 O O . PRO A 1 104 ? -5.921 -5.676 4.791 1.00 84.88 104 PRO A O 1
ATOM 793 N N . VAL A 1 105 ? -4.546 -4.847 6.359 1.00 92.19 105 VAL A N 1
ATOM 794 C CA . VAL A 1 105 ? -3.493 -4.375 5.430 1.00 92.19 105 VAL A CA 1
ATOM 795 C C . VAL A 1 105 ? -2.169 -5.133 5.584 1.00 92.19 105 VAL A C 1
ATOM 797 O O . VAL A 1 105 ? -1.315 -5.106 4.703 1.00 92.19 105 VAL A O 1
ATOM 800 N N . LEU A 1 106 ? -1.980 -5.841 6.694 1.00 90.94 106 LEU A N 1
ATOM 801 C CA . LEU A 1 106 ? -0.778 -6.637 6.918 1.00 90.94 106 LEU A CA 1
ATOM 802 C C . LEU A 1 106 ? -0.633 -7.756 5.869 1.00 90.94 106 LEU A C 1
ATOM 804 O O . LEU A 1 106 ? -1.604 -8.446 5.567 1.00 90.94 1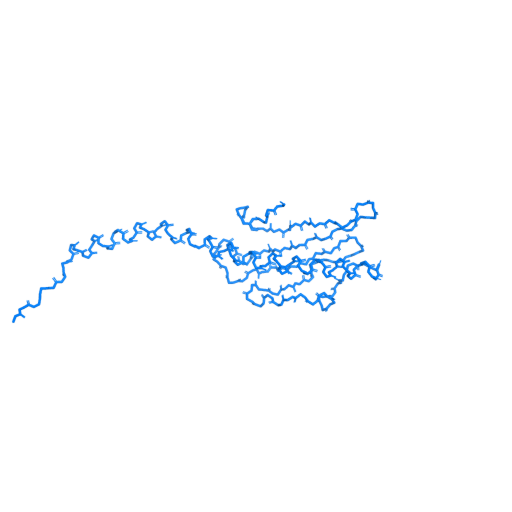06 LEU A O 1
ATOM 808 N N . ASN A 1 107 ? 0.595 -7.959 5.378 1.00 91.94 107 ASN A N 1
ATOM 809 C CA . ASN A 1 107 ? 0.966 -8.967 4.373 1.00 91.94 107 ASN A CA 1
ATOM 810 C C . ASN A 1 107 ? 0.257 -8.804 3.016 1.00 91.94 107 ASN A C 1
ATOM 812 O O . ASN A 1 107 ? 0.105 -9.771 2.276 1.00 91.94 107 ASN A O 1
ATOM 816 N N . ARG A 1 108 ? -0.183 -7.583 2.712 1.00 93.00 108 ARG A N 1
ATOM 817 C CA . ARG A 1 108 ? -0.760 -7.174 1.427 1.00 93.00 108 ARG A CA 1
ATOM 818 C C . ARG A 1 108 ? 0.315 -6.602 0.508 1.00 93.00 108 ARG A C 1
ATOM 820 O O . ARG A 1 108 ? 1.380 -6.200 0.995 1.00 93.00 108 ARG A O 1
ATOM 827 N N . HIS A 1 109 ? 0.033 -6.540 -0.789 1.00 93.81 109 HIS A N 1
ATOM 828 C CA . HIS A 1 109 ? 0.936 -5.991 -1.793 1.00 93.81 109 HIS A CA 1
ATOM 829 C C . HIS A 1 109 ? 0.516 -4.601 -2.260 1.00 93.81 109 HIS A C 1
ATOM 831 O O . HIS A 1 109 ? -0.666 -4.257 -2.342 1.00 93.81 109 HIS A O 1
ATOM 837 N N . LEU A 1 110 ? 1.515 -3.789 -2.587 1.00 94.88 110 LEU A N 1
ATOM 838 C CA . LEU A 1 110 ? 1.311 -2.470 -3.160 1.00 94.88 110 LEU A CA 1
ATOM 839 C C . LEU A 1 110 ? 2.438 -2.150 -4.136 1.00 94.88 110 LEU A C 1
ATOM 841 O O . LEU A 1 110 ? 3.590 -1.970 -3.729 1.00 94.88 110 LEU A O 1
ATOM 845 N N . TYR A 1 111 ? 2.081 -2.059 -5.412 1.00 94.38 111 TYR A N 1
ATOM 846 C CA . TYR A 1 111 ? 2.991 -1.784 -6.510 1.00 94.38 111 TYR A CA 1
ATOM 847 C C . TYR A 1 111 ? 2.532 -0.558 -7.292 1.00 94.38 111 TYR A C 1
ATOM 849 O O . TYR A 1 111 ? 1.339 -0.318 -7.477 1.00 94.38 111 TYR A O 1
ATOM 857 N N . ILE A 1 112 ? 3.507 0.189 -7.790 1.00 95.12 112 ILE A N 1
ATOM 858 C CA . ILE A 1 112 ? 3.313 1.170 -8.847 1.00 95.12 112 ILE A CA 1
ATOM 859 C C . ILE A 1 112 ? 3.835 0.567 -10.147 1.00 95.12 112 ILE A C 1
ATOM 861 O O . ILE A 1 112 ? 4.923 -0.011 -10.187 1.00 95.12 112 ILE A O 1
ATOM 865 N N . ARG A 1 113 ? 3.042 0.661 -11.208 1.00 96.19 113 ARG A N 1
ATOM 866 C CA . ARG A 1 113 ? 3.400 0.242 -12.559 1.00 96.19 113 ARG A CA 1
ATOM 867 C C . ARG A 1 113 ? 3.513 1.479 -13.431 1.00 96.19 113 ARG A C 1
ATOM 869 O O . ARG A 1 113 ? 2.590 2.286 -13.480 1.00 96.19 113 ARG A O 1
ATOM 876 N N . ILE A 1 114 ? 4.642 1.615 -14.106 1.00 96.31 114 ILE A N 1
ATOM 877 C CA . ILE A 1 114 ? 4.886 2.640 -15.111 1.00 96.31 114 ILE A CA 1
ATOM 878 C C . ILE A 1 114 ? 4.885 1.953 -16.465 1.00 96.31 114 ILE A C 1
ATOM 880 O O . ILE A 1 114 ? 5.616 0.982 -16.649 1.00 96.31 114 ILE A O 1
ATOM 884 N N . THR A 1 115 ? 4.094 2.471 -17.394 1.00 96.12 115 THR A N 1
ATOM 885 C CA . THR A 1 115 ? 4.050 2.003 -18.779 1.00 96.12 115 THR A CA 1
ATOM 886 C C . THR A 1 115 ? 4.467 3.147 -19.691 1.00 96.12 115 THR A C 1
ATOM 888 O O . THR A 1 115 ? 3.932 4.251 -19.591 1.00 96.12 115 THR A O 1
ATOM 891 N N . TYR A 1 116 ? 5.434 2.892 -20.563 1.00 95.88 116 TYR A N 1
ATOM 892 C CA . TYR A 1 116 ? 5.889 3.802 -21.600 1.00 95.88 116 TYR A CA 1
ATOM 893 C C . TYR A 1 116 ? 5.283 3.405 -22.947 1.00 95.88 116 TYR A C 1
ATOM 895 O O . TYR A 1 116 ? 5.510 2.301 -23.450 1.00 95.88 116 TYR A O 1
ATOM 903 N N . ASP A 1 117 ? 4.534 4.331 -23.537 1.00 93.81 117 ASP A N 1
ATOM 904 C CA . ASP A 1 117 ? 4.053 4.249 -24.910 1.00 93.81 117 ASP A CA 1
ATOM 905 C C . ASP A 1 117 ? 4.729 5.360 -25.739 1.00 93.81 117 ASP A C 1
ATOM 907 O O . ASP A 1 117 ? 4.658 6.530 -25.352 1.00 93.81 117 ASP A O 1
ATOM 911 N N . PRO A 1 118 ? 5.365 5.051 -26.885 1.00 89.88 118 PRO A N 1
ATOM 912 C CA . PRO A 1 118 ? 5.971 6.064 -27.751 1.00 89.88 118 PRO A CA 1
ATOM 913 C C . PRO A 1 118 ? 5.003 7.157 -28.234 1.00 89.88 118 PRO A C 1
ATOM 915 O O . PRO A 1 118 ? 5.444 8.259 -28.550 1.00 89.88 118 PRO A O 1
ATOM 918 N N . ALA A 1 119 ? 3.701 6.867 -28.319 1.00 93.88 119 ALA A N 1
ATOM 919 C CA . ALA A 1 119 ? 2.684 7.807 -28.781 1.00 93.88 119 ALA A CA 1
ATOM 920 C C . ALA A 1 119 ? 2.110 8.678 -27.652 1.00 93.88 119 ALA A C 1
ATOM 922 O O . ALA A 1 119 ? 1.796 9.845 -27.886 1.00 93.88 119 ALA A O 1
ATOM 923 N N . THR A 1 120 ? 1.957 8.130 -26.440 1.00 92.69 120 THR A N 1
ATOM 924 C CA . THR A 1 120 ? 1.279 8.818 -25.320 1.00 92.69 120 THR A CA 1
ATOM 925 C C . THR A 1 120 ? 2.194 9.159 -24.143 1.00 92.69 120 THR A C 1
ATOM 927 O O . THR A 1 120 ? 1.764 9.830 -23.209 1.00 92.69 120 THR A O 1
ATOM 930 N N . GLY A 1 121 ? 3.455 8.730 -24.177 1.00 92.88 121 GLY A N 1
ATOM 931 C CA . GLY A 1 121 ? 4.435 8.942 -23.117 1.00 92.88 121 GLY A CA 1
ATOM 932 C C . GLY A 1 121 ? 4.284 7.970 -21.944 1.00 92.88 121 GLY A C 1
ATOM 933 O O . GLY A 1 121 ? 3.838 6.832 -22.099 1.00 92.88 121 GLY A O 1
ATOM 934 N N . TYR A 1 122 ? 4.698 8.416 -20.756 1.00 94.75 122 TYR A N 1
ATOM 935 C CA . TYR A 1 122 ? 4.626 7.619 -19.532 1.00 94.75 122 TYR A CA 1
ATOM 936 C C . TYR A 1 122 ? 3.246 7.705 -18.886 1.00 94.75 122 TYR A C 1
ATOM 938 O O . TYR A 1 122 ? 2.707 8.789 -18.672 1.00 94.75 122 TYR A O 1
ATOM 946 N N . SER A 1 123 ? 2.726 6.555 -18.480 1.00 94.62 123 SER A N 1
ATOM 947 C CA . SER A 1 123 ? 1.536 6.427 -17.644 1.00 94.62 123 SER A CA 1
ATOM 948 C C . SER A 1 123 ? 1.875 5.663 -16.368 1.00 94.62 123 SER A C 1
ATOM 950 O O . SER A 1 123 ? 2.797 4.846 -16.348 1.00 94.62 123 SER A O 1
ATOM 952 N N . LYS A 1 124 ? 1.152 5.956 -15.285 1.00 94.38 124 LYS A N 1
ATOM 953 C CA . LYS A 1 124 ? 1.291 5.291 -13.986 1.00 94.38 124 LYS A CA 1
ATOM 954 C C . LYS A 1 124 ? -0.028 4.611 -13.634 1.00 94.38 124 LYS A C 1
ATOM 956 O O . LYS A 1 124 ? -1.090 5.176 -13.864 1.00 94.38 124 LYS A O 1
ATOM 961 N N . SER A 1 125 ? 0.043 3.420 -13.059 1.00 93.50 125 SER A N 1
ATOM 962 C CA . SER A 1 125 ? -1.106 2.698 -12.512 1.00 93.50 125 SER A CA 1
ATOM 963 C C . SER A 1 125 ? -0.719 2.002 -11.211 1.00 93.50 125 SER A C 1
ATOM 965 O O . SER A 1 125 ? 0.441 1.641 -11.004 1.00 93.50 125 SER A O 1
ATOM 967 N N . TRP A 1 126 ? -1.687 1.836 -10.315 1.00 93.56 126 TRP A N 1
ATOM 968 C CA . TRP A 1 126 ? -1.484 1.176 -9.030 1.00 93.56 126 TRP A CA 1
ATOM 969 C C . TRP A 1 126 ? -1.994 -0.262 -9.093 1.00 93.56 126 TRP A C 1
ATOM 971 O O . TRP A 1 126 ? -3.094 -0.516 -9.573 1.00 93.56 126 TRP A O 1
ATOM 981 N N . ASP A 1 127 ? -1.204 -1.198 -8.578 1.00 93.06 127 ASP A N 1
ATOM 982 C CA . ASP A 1 127 ? -1.569 -2.609 -8.450 1.00 93.06 127 ASP A CA 1
ATOM 983 C C . ASP A 1 127 ? -1.491 -2.994 -6.973 1.00 93.06 127 ASP A C 1
ATOM 985 O O . ASP A 1 127 ? -0.434 -2.915 -6.339 1.00 93.06 127 ASP A O 1
ATOM 989 N N . THR A 1 128 ? -2.640 -3.325 -6.388 1.00 93.44 128 THR A N 1
ATOM 990 C CA . THR A 1 128 ? -2.744 -3.590 -4.958 1.00 93.44 128 THR A CA 1
ATOM 991 C C . THR A 1 128 ? -3.942 -4.469 -4.617 1.00 93.44 128 THR A C 1
ATOM 993 O O . THR A 1 128 ? -5.008 -4.344 -5.217 1.00 93.44 128 THR A O 1
ATOM 996 N N . ASP A 1 129 ? -3.792 -5.326 -3.605 1.00 92.62 129 ASP A N 1
ATOM 997 C CA . ASP A 1 129 ? -4.876 -6.111 -3.001 1.00 92.62 129 ASP A CA 1
ATOM 998 C C . ASP A 1 129 ? -5.429 -5.477 -1.711 1.00 92.62 129 ASP A C 1
ATOM 1000 O O . ASP A 1 129 ? -6.154 -6.112 -0.936 1.00 92.62 129 ASP A O 1
ATOM 1004 N N . LEU A 1 130 ? -5.095 -4.206 -1.470 1.00 92.38 130 LEU A N 1
ATOM 1005 C CA . LEU A 1 130 ? -5.643 -3.438 -0.362 1.00 92.38 130 LEU A CA 1
ATOM 1006 C C . LEU A 1 130 ? -7.170 -3.313 -0.485 1.00 92.38 130 LEU A C 1
ATOM 1008 O O . LEU A 1 130 ? -7.707 -3.230 -1.592 1.00 92.38 130 LEU A O 1
ATOM 1012 N N . PRO A 1 131 ? -7.898 -3.212 0.641 1.00 89.88 131 PRO A N 1
ATOM 1013 C CA . PRO A 1 131 ? -9.309 -2.844 0.615 1.00 89.88 131 PRO A CA 1
ATOM 1014 C C . PRO A 1 131 ? -9.538 -1.546 -0.177 1.00 89.88 131 PRO A C 1
ATOM 1016 O O . PRO A 1 131 ? -8.818 -0.574 0.047 1.00 89.88 131 PRO A O 1
ATOM 1019 N N . HIS A 1 132 ? -10.585 -1.487 -1.013 1.00 87.50 132 HIS A N 1
ATOM 1020 C CA . HIS A 1 132 ? -10.883 -0.336 -1.891 1.00 87.50 132 HIS A CA 1
ATOM 1021 C C . HIS A 1 132 ? -10.844 1.026 -1.188 1.00 87.50 132 HIS A C 1
ATOM 1023 O O . HIS A 1 132 ? -10.406 2.022 -1.7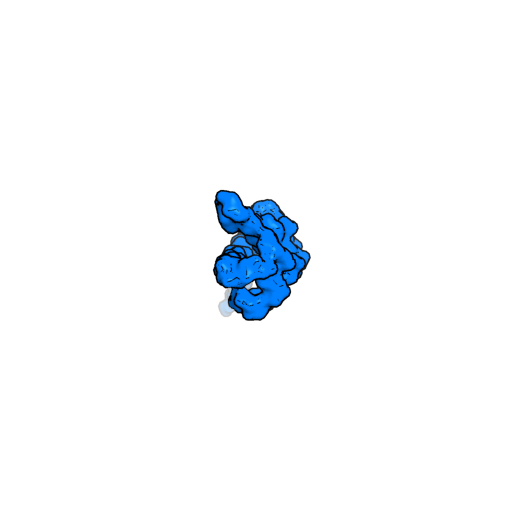51 1.00 87.50 132 HIS A O 1
ATOM 1029 N N . LYS A 1 133 ? -11.247 1.081 0.087 1.00 89.00 133 LYS A N 1
ATOM 1030 C CA . LYS A 1 133 ? -11.210 2.311 0.889 1.00 89.00 133 LYS A CA 1
ATOM 1031 C C . LYS A 1 133 ? -9.807 2.915 1.037 1.00 89.00 133 LYS A C 1
ATOM 1033 O O . LYS A 1 133 ? -9.713 4.087 1.396 1.00 89.00 133 LYS A O 1
ATOM 1038 N N . PHE A 1 134 ? -8.751 2.136 0.826 1.00 90.50 134 PHE A N 1
ATOM 1039 C CA . PHE A 1 134 ? -7.348 2.526 0.957 1.00 90.50 134 PHE A CA 1
ATOM 1040 C C . PHE A 1 134 ? -6.629 2.680 -0.383 1.00 90.50 134 PHE A C 1
ATOM 1042 O O . PHE A 1 134 ? -5.426 2.932 -0.386 1.00 90.50 134 PHE A O 1
ATOM 1049 N N . HIS A 1 135 ? -7.340 2.535 -1.501 1.00 86.69 135 HIS A N 1
ATOM 1050 C CA . HIS A 1 135 ? -6.744 2.767 -2.808 1.00 86.69 135 HIS A CA 1
ATOM 1051 C C . HIS A 1 135 ? -6.349 4.245 -2.944 1.00 86.69 135 HIS A C 1
ATOM 1053 O O . HIS A 1 135 ? -7.062 5.120 -2.429 1.00 86.69 135 HIS A O 1
ATOM 1059 N N . PRO A 1 136 ? -5.196 4.532 -3.571 1.00 79.12 136 PRO A N 1
ATOM 1060 C CA . PRO A 1 136 ? -4.822 5.899 -3.894 1.00 79.12 136 PRO A CA 1
ATOM 1061 C C . PRO A 1 136 ? -5.896 6.508 -4.799 1.00 79.12 136 PRO A C 1
ATOM 1063 O O . PRO A 1 136 ? -6.513 5.817 -5.608 1.00 79.12 136 PRO A O 1
ATOM 1066 N N . ARG A 1 137 ? -6.166 7.800 -4.610 1.00 72.12 137 ARG A N 1
ATOM 1067 C CA . ARG A 1 137 ? -7.057 8.534 -5.510 1.00 72.12 137 ARG A CA 1
ATOM 1068 C C . ARG A 1 137 ? -6.275 8.808 -6.790 1.00 72.12 137 ARG A C 1
ATOM 1070 O O . ARG A 1 137 ? -5.166 9.330 -6.686 1.00 72.12 137 ARG A O 1
ATOM 1077 N N . GLU A 1 138 ? -6.833 8.390 -7.922 1.00 58.34 138 GLU A N 1
ATOM 1078 C CA . GLU A 1 138 ? -6.328 8.722 -9.262 1.00 58.34 138 GLU A CA 1
ATOM 1079 C C . GLU A 1 138 ? -6.337 10.235 -9.512 1.00 58.34 138 GLU A C 1
ATOM 1081 O O . GLU A 1 138 ? -7.244 10.922 -8.975 1.00 58.34 138 GLU A O 1
#

pLDDT: mean 90.4, std 7.79, range [48.06, 96.81]

Secondary structure (DSSP, 8-state):
----PPPHHHHHHHHHHHHHHHHHHHHHHHHHHHHHHHHHHHHHHHHHHHHHHHHHHHH-S-S-SSGGGT-PPP-TTT---EEEEE-SSEEEEEESS--S--TTTTT--EEEEEEEETTTEEEEEEEE-S-GGGSPP-